Protein AF-A0A8H4A3W4-F1 (afdb_monomer)

Organism: Gigaspora margarita (NCBI:txid4874)

Structure (mmCIF, N/CA/C/O backbone):
data_AF-A0A8H4A3W4-F1
#
_entry.id   AF-A0A8H4A3W4-F1
#
loop_
_atom_site.group_PDB
_atom_site.id
_atom_site.type_symbol
_atom_site.label_atom_id
_atom_site.label_alt_id
_atom_si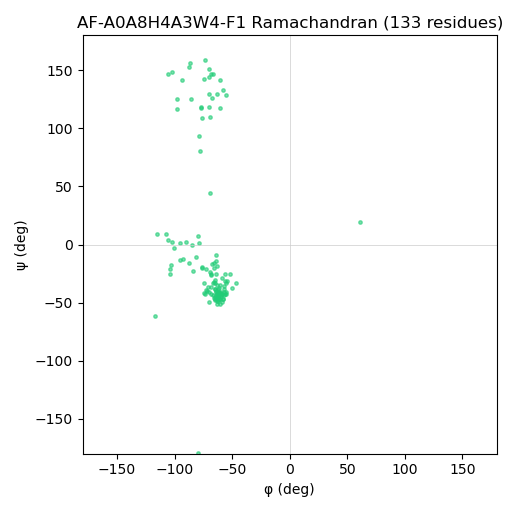te.label_comp_id
_atom_site.label_asym_id
_atom_site.label_entity_id
_atom_site.label_seq_id
_atom_site.pdbx_PDB_ins_code
_atom_site.Cartn_x
_atom_site.Cartn_y
_atom_site.Cartn_z
_atom_site.occupancy
_atom_site.B_iso_or_equiv
_atom_site.auth_seq_id
_atom_site.auth_comp_id
_atom_site.auth_asym_id
_atom_site.auth_atom_id
_atom_site.pdbx_PDB_model_num
ATOM 1 N N . MET A 1 1 ? -12.225 20.638 -3.485 1.00 34.47 1 MET A N 1
ATOM 2 C CA . MET A 1 1 ? -11.180 20.653 -4.529 1.00 34.47 1 MET A CA 1
A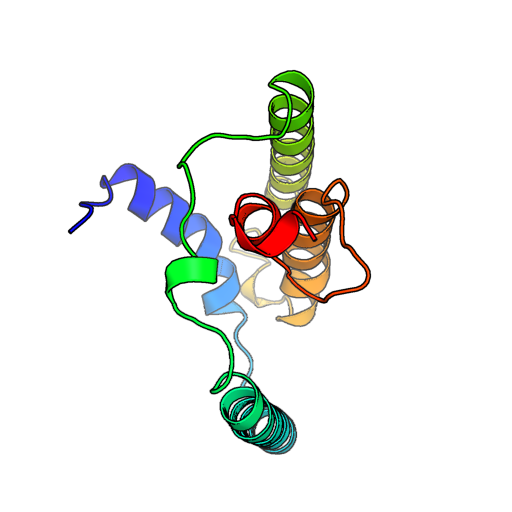TOM 3 C C . MET A 1 1 ? -9.850 20.853 -3.816 1.00 34.47 1 MET A C 1
ATOM 5 O O . MET A 1 1 ? -9.565 21.966 -3.393 1.00 34.47 1 MET A O 1
ATOM 9 N N . VAL A 1 2 ? -9.128 19.768 -3.525 1.00 41.31 2 VAL A N 1
ATOM 10 C CA . VAL A 1 2 ? -7.831 19.833 -2.828 1.00 41.31 2 VAL A CA 1
ATOM 11 C C . VAL A 1 2 ? -6.795 20.284 -3.856 1.00 41.31 2 VAL A C 1
ATOM 13 O O . VAL A 1 2 ? -6.621 19.619 -4.873 1.00 41.31 2 VAL A O 1
ATOM 16 N N . LYS A 1 3 ? -6.176 21.448 -3.641 1.00 47.78 3 LYS A N 1
ATOM 17 C CA . LYS A 1 3 ? -5.006 21.873 -4.415 1.00 47.78 3 LYS A CA 1
ATOM 18 C C . LYS A 1 3 ? -3.816 21.081 -3.879 1.00 47.78 3 LYS A C 1
ATOM 20 O O . LYS A 1 3 ? -3.417 21.320 -2.746 1.00 47.78 3 LYS A O 1
ATOM 25 N N . LEU A 1 4 ? -3.312 20.132 -4.663 1.00 50.34 4 LEU A N 1
ATOM 26 C CA . LEU A 1 4 ? -1.999 19.536 -4.415 1.00 50.34 4 LEU A CA 1
ATOM 27 C C . LEU A 1 4 ? -0.958 20.651 -4.553 1.00 50.34 4 LEU A C 1
ATOM 29 O O . LEU A 1 4 ? -1.014 21.419 -5.519 1.00 50.34 4 LEU A O 1
ATOM 33 N N . LEU A 1 5 ? -0.083 20.792 -3.559 1.00 58.03 5 LEU A N 1
ATOM 34 C CA . LEU A 1 5 ? 1.016 21.754 -3.610 1.00 58.03 5 LEU A CA 1
ATOM 35 C C . LEU A 1 5 ? 2.037 21.263 -4.650 1.00 58.03 5 LEU A C 1
ATOM 37 O O . LEU A 1 5 ? 2.135 20.065 -4.901 1.00 58.03 5 LEU A O 1
ATOM 41 N N . GLU A 1 6 ? 2.777 22.167 -5.296 1.00 62.53 6 GLU A N 1
ATOM 42 C CA . GLU A 1 6 ? 3.731 21.805 -6.366 1.00 62.53 6 GLU A CA 1
ATOM 43 C C . GLU A 1 6 ? 4.758 20.741 -5.922 1.00 62.53 6 GLU A C 1
ATOM 45 O O . GLU A 1 6 ? 5.114 19.872 -6.717 1.00 62.53 6 GLU A O 1
ATOM 50 N N . GLU A 1 7 ? 5.142 20.724 -4.640 1.00 55.38 7 GLU A N 1
ATOM 51 C CA . GLU A 1 7 ? 5.999 19.686 -4.041 1.00 55.38 7 GLU A CA 1
ATOM 52 C C . GLU A 1 7 ? 5.342 18.291 -4.029 1.00 55.38 7 GLU A C 1
ATOM 54 O O . GLU A 1 7 ? 6.004 17.293 -4.317 1.00 55.38 7 GLU A O 1
ATOM 59 N N . ASP A 1 8 ? 4.031 18.202 -3.780 1.00 61.75 8 ASP A N 1
ATOM 60 C CA . ASP A 1 8 ? 3.296 16.927 -3.797 1.00 61.75 8 ASP A CA 1
ATOM 61 C C . ASP A 1 8 ? 3.240 16.340 -5.215 1.00 61.75 8 ASP A C 1
ATOM 63 O O . ASP A 1 8 ? 3.263 15.121 -5.406 1.00 61.75 8 ASP A O 1
ATOM 67 N N . VAL A 1 9 ? 3.192 17.214 -6.227 1.00 67.31 9 VAL A N 1
ATOM 68 C CA . VAL A 1 9 ? 3.181 16.827 -7.642 1.00 67.31 9 VAL A CA 1
ATOM 69 C C . VAL A 1 9 ? 4.549 16.295 -8.073 1.00 67.31 9 VAL A C 1
ATOM 71 O O . VAL A 1 9 ? 4.612 15.297 -8.794 1.00 67.31 9 VAL A O 1
ATOM 74 N N . GLU A 1 10 ? 5.649 16.904 -7.624 1.00 70.56 10 GLU A N 1
ATOM 75 C CA . GLU A 1 10 ? 6.999 16.404 -7.913 1.00 70.56 10 GLU A CA 1
ATOM 76 C C . GLU A 1 10 ? 7.259 15.034 -7.281 1.00 70.56 10 GLU A C 1
ATOM 78 O O . GLU A 1 10 ? 7.748 14.127 -7.960 1.00 70.56 10 GLU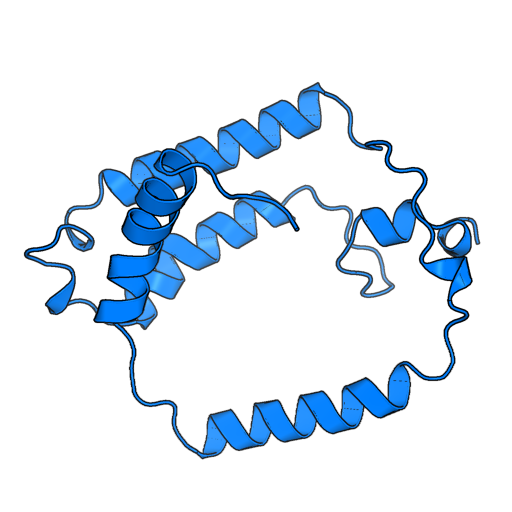 A O 1
ATOM 83 N N . VAL A 1 11 ? 6.878 14.852 -6.013 1.00 68.19 11 VAL A N 1
ATOM 84 C CA . VAL A 1 11 ? 7.032 13.569 -5.309 1.00 68.19 11 VAL A CA 1
ATOM 85 C C . VAL A 1 11 ? 6.184 12.481 -5.968 1.00 68.19 11 VAL A C 1
ATOM 87 O O . VAL A 1 11 ? 6.676 11.375 -6.212 1.00 68.19 11 VAL A O 1
ATOM 90 N N . TYR A 1 12 ? 4.936 12.799 -6.324 1.00 72.19 12 TYR A N 1
ATOM 91 C CA . TYR A 1 12 ? 4.055 11.887 -7.051 1.00 72.19 12 TYR A CA 1
ATOM 92 C C . TYR A 1 12 ? 4.653 11.472 -8.400 1.00 72.19 12 TYR A C 1
ATOM 94 O O . TYR A 1 12 ? 4.740 10.281 -8.704 1.00 72.19 12 TYR A O 1
ATOM 102 N N . ASN A 1 13 ? 5.119 12.437 -9.194 1.00 72.75 13 ASN A N 1
ATOM 103 C CA . ASN A 1 13 ? 5.696 12.160 -10.506 1.00 72.75 13 ASN A CA 1
ATOM 104 C C . ASN A 1 13 ? 6.983 11.338 -10.401 1.00 72.75 13 ASN A C 1
ATOM 106 O O . ASN A 1 13 ? 7.185 10.428 -11.198 1.00 72.75 13 ASN A O 1
ATOM 110 N N . PHE A 1 14 ? 7.832 11.598 -9.405 1.00 75.19 14 PHE A N 1
ATOM 111 C CA . PHE A 1 14 ? 9.032 10.797 -9.169 1.00 75.19 14 PHE A CA 1
ATOM 112 C C . PHE A 1 14 ? 8.704 9.334 -8.842 1.00 75.19 14 PHE A C 1
ATOM 114 O O . PHE A 1 14 ? 9.399 8.428 -9.303 1.00 75.19 14 PHE A O 1
ATOM 121 N N . PHE A 1 15 ? 7.630 9.094 -8.084 1.00 69.94 15 PHE A N 1
ATOM 122 C CA . PHE A 1 15 ? 7.175 7.745 -7.752 1.00 69.94 15 PHE A CA 1
ATOM 123 C C . PHE A 1 15 ? 6.524 7.023 -8.942 1.00 69.94 15 PHE A C 1
ATOM 125 O O . PHE A 1 15 ? 6.755 5.827 -9.135 1.00 69.94 15 PHE A O 1
ATOM 132 N N . MET A 1 16 ? 5.734 7.743 -9.746 1.00 78.19 16 MET A N 1
ATOM 133 C CA . MET A 1 16 ? 4.981 7.173 -10.869 1.00 78.19 16 MET A CA 1
ATOM 134 C C . MET A 1 16 ? 5.795 7.046 -12.162 1.00 78.19 16 MET A C 1
ATOM 136 O O . MET A 1 16 ? 5.474 6.201 -12.994 1.00 78.19 16 MET A O 1
ATOM 140 N N . ASP A 1 17 ? 6.866 7.823 -12.341 1.00 79.06 17 ASP A N 1
ATOM 141 C CA . ASP A 1 17 ? 7.707 7.798 -13.548 1.00 79.06 17 ASP A CA 1
ATOM 142 C C . ASP A 1 17 ? 8.264 6.393 -13.879 1.00 79.06 17 ASP A C 1
ATOM 144 O O . ASP A 1 17 ? 8.181 5.981 -15.040 1.00 79.06 17 ASP A O 1
ATOM 148 N N . PRO A 1 18 ? 8.750 5.589 -12.911 1.00 71.94 18 PRO A N 1
ATOM 149 C CA . PRO A 1 18 ? 9.109 4.196 -13.165 1.00 71.94 18 PRO A CA 1
ATOM 150 C C . PRO A 1 18 ? 7.925 3.328 -13.610 1.00 71.94 18 PRO A C 1
ATOM 152 O O . PRO A 1 18 ? 8.069 2.571 -14.567 1.00 71.94 18 PRO A O 1
ATOM 155 N N . ALA A 1 19 ? 6.761 3.453 -12.962 1.00 72.81 19 ALA A N 1
ATOM 156 C CA . ALA A 1 19 ? 5.568 2.676 -13.300 1.00 72.81 19 ALA A CA 1
ATOM 157 C C . ALA A 1 19 ? 5.097 2.973 -14.731 1.00 72.81 19 ALA A C 1
ATOM 159 O O . ALA A 1 19 ? 4.851 2.055 -15.508 1.00 72.81 19 ALA A O 1
ATOM 160 N N . GLU A 1 20 ? 5.052 4.252 -15.112 1.00 79.69 20 GLU A N 1
ATOM 161 C CA . GLU A 1 20 ? 4.686 4.686 -16.463 1.00 79.69 20 GLU A CA 1
ATOM 162 C C . GLU A 1 20 ? 5.664 4.170 -17.525 1.00 79.69 20 GLU A C 1
ATOM 164 O O . GLU A 1 20 ? 5.249 3.716 -18.591 1.00 79.69 20 GLU A O 1
ATOM 169 N N . ARG A 1 21 ? 6.971 4.184 -17.232 1.00 77.50 21 ARG A N 1
ATOM 170 C CA . ARG A 1 21 ? 8.006 3.709 -18.166 1.00 77.50 21 ARG A CA 1
ATOM 171 C C . ARG A 1 21 ? 8.049 2.192 -18.326 1.00 77.50 21 ARG A C 1
ATOM 173 O O . ARG A 1 21 ? 8.615 1.730 -19.313 1.00 77.50 21 ARG A O 1
ATOM 180 N N . MET A 1 22 ? 7.509 1.438 -17.370 1.00 78.12 22 MET A N 1
ATOM 181 C CA . MET A 1 22 ? 7.544 -0.028 -17.366 1.00 78.12 22 MET A CA 1
ATOM 182 C C . MET A 1 22 ? 6.226 -0.678 -17.803 1.00 78.12 22 MET A C 1
ATOM 184 O O . MET A 1 22 ? 6.161 -1.903 -17.818 1.00 78.12 22 MET A O 1
ATOM 188 N N . LYS A 1 23 ? 5.203 0.100 -18.188 1.00 78.06 23 LYS A N 1
ATOM 189 C CA . LYS A 1 23 ? 3.899 -0.429 -18.624 1.00 78.06 23 LYS A CA 1
ATOM 190 C C . LYS A 1 23 ? 4.024 -1.434 -19.768 1.00 78.06 23 LYS A C 1
ATOM 192 O O . LYS A 1 23 ? 4.585 -1.130 -20.823 1.00 78.06 23 LYS A O 1
ATOM 197 N N . VAL A 1 24 ? 3.401 -2.596 -19.597 1.00 74.12 24 VAL A N 1
ATOM 198 C CA . VAL A 1 24 ? 3.227 -3.606 -20.643 1.00 74.12 24 VAL A CA 1
ATOM 199 C C . VAL A 1 24 ? 1.779 -3.608 -21.132 1.00 74.12 24 VAL A C 1
ATOM 201 O O . VAL A 1 24 ? 0.834 -3.353 -20.386 1.00 74.12 24 VAL A O 1
ATOM 204 N N . ALA A 1 25 ? 1.581 -3.903 -22.419 1.00 81.56 25 ALA A N 1
ATOM 205 C CA . ALA A 1 25 ? 0.243 -4.088 -22.967 1.00 81.56 25 ALA A CA 1
ATOM 206 C C . ALA A 1 25 ? -0.463 -5.260 -22.263 1.00 81.56 25 ALA A C 1
ATOM 208 O O . ALA A 1 25 ? -0.019 -6.407 -22.346 1.00 81.56 25 ALA A O 1
ATOM 209 N N . THR A 1 26 ? -1.573 -4.976 -21.580 1.00 80.00 26 THR A N 1
ATOM 210 C CA . THR A 1 26 ? -2.337 -5.995 -20.856 1.00 80.00 26 THR A CA 1
ATOM 211 C C . THR A 1 26 ? -2.992 -6.975 -21.836 1.00 80.00 26 THR A C 1
ATOM 213 O O . THR A 1 26 ? -3.731 -6.543 -22.727 1.00 80.00 26 THR A O 1
ATOM 216 N N . PRO A 1 27 ? -2.783 -8.296 -21.685 1.00 89.00 27 PRO A N 1
ATOM 217 C CA . PRO A 1 27 ? -3.429 -9.281 -22.542 1.00 89.00 27 PRO A CA 1
ATOM 218 C C . PRO A 1 27 ? -4.966 -9.226 -22.434 1.00 89.00 27 PRO A C 1
ATOM 220 O O . PRO A 1 27 ? -5.491 -9.118 -21.321 1.00 89.00 27 PRO A O 1
ATOM 223 N N . PRO A 1 28 ? -5.713 -9.398 -23.543 1.00 89.44 28 PRO A N 1
ATOM 224 C CA . PRO A 1 28 ? -7.179 -9.334 -23.535 1.00 89.44 28 PRO A CA 1
ATOM 225 C C . PRO A 1 28 ? -7.846 -10.301 -22.547 1.00 89.44 28 PRO A C 1
ATOM 227 O O . PRO A 1 28 ? -8.861 -9.970 -21.944 1.00 89.44 28 PRO A O 1
ATOM 230 N N . VAL A 1 29 ? -7.248 -11.479 -22.326 1.00 90.75 29 VAL A N 1
ATOM 231 C CA . VAL A 1 29 ? -7.779 -12.489 -21.395 1.00 90.75 29 VAL A CA 1
ATOM 232 C C . VAL A 1 29 ? -7.811 -11.996 -19.945 1.00 90.75 29 VAL A C 1
ATOM 234 O O . VAL A 1 29 ? -8.732 -12.323 -19.202 1.00 90.75 29 VAL A O 1
ATOM 237 N N . ILE A 1 30 ? -6.829 -11.179 -19.556 1.00 83.75 30 ILE A N 1
ATOM 238 C CA . ILE A 1 30 ? -6.736 -10.597 -18.217 1.00 83.75 30 ILE A CA 1
ATOM 239 C C . ILE A 1 30 ? -7.774 -9.483 -18.072 1.00 83.75 30 ILE A C 1
ATOM 241 O O . ILE A 1 30 ? -8.477 -9.428 -17.068 1.00 83.75 30 ILE A O 1
ATOM 245 N N . LYS A 1 31 ? -7.939 -8.653 -19.110 1.00 84.94 31 LYS A N 1
ATOM 246 C CA . LYS A 1 31 ? -8.964 -7.603 -19.137 1.00 84.94 31 LYS A CA 1
ATOM 247 C C . LYS A 1 31 ? -10.375 -8.174 -18.951 1.00 84.94 31 LYS A C 1
ATOM 249 O O . LYS A 1 31 ? -11.1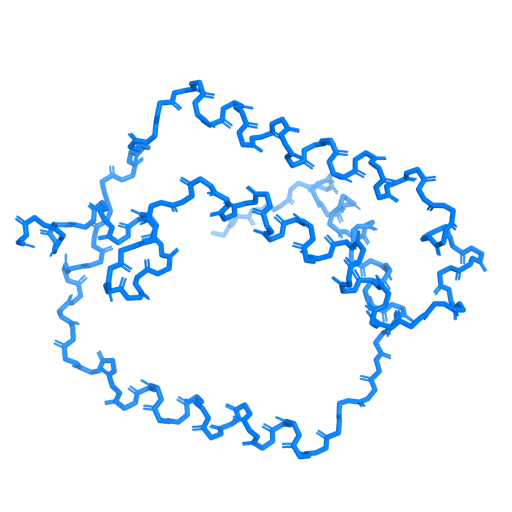00 -7.717 -18.078 1.00 84.94 31 LYS A O 1
ATOM 254 N N . ASN A 1 32 ? -10.707 -9.244 -19.674 1.00 89.88 32 ASN A N 1
ATOM 255 C CA . ASN A 1 32 ? -12.013 -9.898 -19.555 1.00 89.88 32 ASN A CA 1
ATOM 256 C C . ASN A 1 32 ? -12.283 -10.431 -18.137 1.00 89.88 32 ASN A C 1
ATOM 258 O O . ASN A 1 32 ? -13.419 -10.395 -17.676 1.00 89.88 32 ASN A O 1
ATOM 262 N N . LYS A 1 33 ? -11.248 -10.913 -17.434 1.00 89.62 33 LYS A N 1
ATOM 263 C CA . LYS A 1 33 ? -11.375 -11.375 -16.043 1.00 89.62 33 LYS A CA 1
ATOM 264 C C . LYS A 1 33 ? -11.655 -10.231 -15.069 1.00 89.62 33 LYS A C 1
ATOM 266 O O . LYS A 1 33 ? -12.427 -10.426 -14.134 1.00 89.62 33 LYS A O 1
ATOM 271 N N . TYR A 1 34 ? -11.068 -9.054 -15.294 1.00 80.31 34 TYR A N 1
ATOM 272 C CA . TYR A 1 34 ? -11.405 -7.856 -14.522 1.00 80.31 34 TYR A CA 1
ATOM 273 C C . TYR A 1 34 ? -12.853 -7.429 -14.757 1.00 80.31 34 TYR A C 1
ATOM 275 O O . TYR A 1 34 ? -13.577 -7.201 -13.791 1.00 80.31 34 TYR A O 1
ATOM 283 N N . ASP A 1 35 ? -13.281 -7.376 -16.018 1.00 85.25 35 ASP A N 1
ATOM 284 C CA . ASP A 1 35 ? -14.639 -6.957 -16.372 1.00 85.25 35 ASP A CA 1
ATOM 285 C C . ASP A 1 35 ? -15.693 -7.903 -15.756 1.00 85.25 35 ASP A C 1
ATOM 287 O O . ASP A 1 35 ? -16.668 -7.446 -15.160 1.00 85.25 35 ASP A O 1
ATOM 291 N N . GLU A 1 36 ? -15.456 -9.220 -15.807 1.00 89.75 36 GLU A N 1
ATOM 292 C CA . GLU A 1 36 ? -16.303 -10.244 -15.172 1.00 89.75 36 GLU A CA 1
ATOM 293 C C . GLU A 1 36 ? -16.403 -10.053 -13.649 1.00 89.75 36 GLU A C 1
ATOM 295 O O . GLU A 1 36 ? -17.492 -10.124 -13.078 1.00 89.75 36 GLU A O 1
ATOM 300 N N . PHE A 1 37 ? -15.278 -9.783 -12.980 1.00 83.81 37 PHE A N 1
ATOM 301 C CA . PHE A 1 37 ? -15.259 -9.531 -11.540 1.00 83.81 37 PHE A CA 1
ATOM 302 C C . PHE A 1 37 ? -16.064 -8.281 -11.166 1.00 83.81 37 PHE A C 1
ATOM 304 O O . PHE A 1 37 ? -16.863 -8.333 -10.235 1.00 83.81 37 PHE A O 1
ATOM 311 N N . VAL A 1 38 ? -15.880 -7.172 -11.893 1.00 75.81 38 VAL A N 1
ATOM 312 C CA . VAL A 1 38 ? -16.554 -5.896 -11.598 1.00 75.81 38 VAL A CA 1
ATOM 313 C C . VAL A 1 38 ? -18.071 -6.029 -11.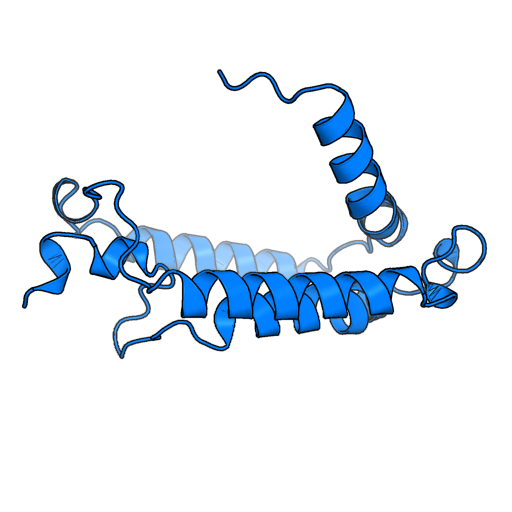718 1.00 75.81 38 VAL A C 1
ATOM 315 O O . VAL A 1 38 ? -18.781 -5.559 -10.832 1.00 75.81 38 VAL A O 1
ATOM 318 N N . ILE A 1 39 ? -18.564 -6.693 -12.768 1.00 77.69 39 ILE A N 1
ATOM 319 C CA . ILE A 1 39 ? -20.004 -6.911 -12.975 1.00 77.69 39 ILE A CA 1
ATOM 320 C C . ILE A 1 39 ? -20.595 -7.715 -11.811 1.00 77.69 39 ILE A C 1
ATOM 322 O O . ILE A 1 39 ? -21.541 -7.266 -11.171 1.00 77.69 39 ILE A O 1
ATOM 326 N N . ASN A 1 40 ? -19.983 -8.855 -11.478 1.00 76.94 40 ASN A N 1
ATOM 327 C CA . ASN A 1 40 ? -20.469 -9.722 -10.402 1.00 76.94 40 ASN A CA 1
ATOM 328 C C . ASN A 1 40 ? -20.386 -9.060 -9.017 1.00 76.94 40 ASN A C 1
ATOM 330 O O . ASN A 1 40 ? -21.205 -9.334 -8.143 1.00 76.94 40 ASN A O 1
ATOM 334 N N . PHE A 1 41 ? -19.383 -8.207 -8.793 1.00 68.62 41 PHE A N 1
ATOM 335 C CA . PHE A 1 41 ? -19.208 -7.505 -7.527 1.00 68.62 41 PHE A CA 1
ATOM 336 C C . PHE A 1 41 ? -20.242 -6.386 -7.347 1.00 68.62 41 PHE A C 1
ATOM 338 O O . PHE A 1 41 ? -20.818 -6.268 -6.269 1.00 68.62 41 PHE A O 1
ATOM 345 N N . MET A 1 42 ? -20.525 -5.595 -8.387 1.00 64.12 42 MET A N 1
ATOM 346 C CA . MET A 1 42 ? -21.494 -4.490 -8.308 1.00 64.12 42 MET A CA 1
ATOM 347 C C . MET A 1 42 ? -22.912 -4.966 -7.973 1.00 64.12 42 MET A C 1
ATOM 349 O O . MET A 1 42 ? -23.581 -4.332 -7.157 1.00 64.12 42 MET A O 1
ATOM 353 N N . ASP A 1 43 ? -23.326 -6.118 -8.504 1.00 60.91 43 ASP A N 1
ATOM 354 C CA . ASP A 1 43 ? -24.620 -6.740 -8.191 1.00 60.91 43 ASP A CA 1
ATOM 355 C C . ASP A 1 43 ? -24.751 -7.141 -6.706 1.00 60.91 43 ASP A C 1
ATOM 357 O O . ASP A 1 43 ? -25.858 -7.317 -6.207 1.00 60.91 43 ASP A O 1
ATOM 361 N N . SER A 1 44 ? -23.637 -7.257 -5.973 1.00 60.50 44 SER A N 1
ATOM 362 C CA . SER A 1 44 ? -23.625 -7.643 -4.554 1.00 60.50 44 SER A CA 1
ATOM 363 C C . SER A 1 44 ? -23.659 -6.468 -3.562 1.00 60.50 44 SER A C 1
ATOM 365 O O . SER A 1 44 ? -23.884 -6.685 -2.372 1.00 60.50 44 SER A O 1
ATOM 367 N N . ILE A 1 45 ? -23.443 -5.225 -4.017 1.00 60.41 45 ILE A N 1
ATOM 368 C CA . ILE A 1 45 ? -23.326 -4.035 -3.143 1.00 60.41 45 ILE A CA 1
ATOM 369 C C . ILE A 1 45 ? -24.690 -3.390 -2.837 1.00 60.41 45 ILE A C 1
ATOM 371 O O . ILE A 1 45 ? -24.811 -2.617 -1.886 1.00 60.41 45 ILE A O 1
ATOM 375 N N . THR A 1 46 ? -25.738 -3.714 -3.600 1.00 57.09 46 THR A N 1
ATOM 376 C CA . THR A 1 46 ? -27.030 -3.002 -3.581 1.00 57.09 46 THR A CA 1
ATOM 377 C C . THR A 1 46 ? -27.809 -3.078 -2.260 1.00 57.09 46 THR A C 1
ATOM 379 O O . THR A 1 46 ? -28.769 -2.329 -2.096 1.00 57.09 46 THR A O 1
ATOM 382 N N . ASP A 1 47 ? -27.386 -3.912 -1.306 1.00 59.97 47 ASP A N 1
ATOM 383 C CA . ASP A 1 47 ? -28.111 -4.178 -0.054 1.00 59.97 47 ASP A CA 1
ATOM 384 C C . ASP A 1 47 ? -27.508 -3.516 1.203 1.00 59.97 47 ASP A C 1
ATOM 386 O O . ASP A 1 47 ? -28.009 -3.739 2.309 1.00 59.97 47 ASP A O 1
ATOM 390 N N . ILE A 1 48 ? -26.449 -2.698 1.090 1.00 60.59 48 ILE A N 1
ATOM 391 C CA . ILE A 1 48 ? -25.815 -2.068 2.265 1.00 60.59 48 ILE A CA 1
ATOM 392 C C . ILE A 1 48 ? -26.316 -0.621 2.456 1.00 60.59 48 ILE A C 1
ATOM 394 O O . ILE A 1 48 ? -26.040 0.237 1.619 1.00 60.59 48 ILE A O 1
ATOM 398 N N . PRO A 1 49 ? -27.005 -0.301 3.571 1.00 61.53 49 PRO A N 1
ATOM 399 C CA . PRO A 1 49 ? -27.458 1.058 3.870 1.00 61.53 49 PRO A CA 1
ATOM 400 C C . PRO A 1 49 ? -26.314 2.087 3.928 1.00 61.53 49 PRO A C 1
ATOM 402 O O . PRO A 1 49 ? -25.329 1.878 4.629 1.00 61.53 49 PRO A O 1
ATOM 405 N N . GLU A 1 50 ? -26.471 3.246 3.281 1.00 59.69 50 GLU A N 1
ATOM 406 C CA . GLU A 1 50 ? -25.437 4.302 3.203 1.00 59.69 50 GLU A CA 1
ATOM 407 C C . GLU A 1 50 ? -24.944 4.803 4.576 1.00 59.69 50 GLU A C 1
ATOM 409 O O . GLU A 1 50 ? -23.776 5.152 4.758 1.00 59.69 50 GLU A O 1
ATOM 414 N N . ASN A 1 51 ? -25.819 4.800 5.587 1.00 58.28 51 ASN A N 1
ATOM 415 C CA . ASN A 1 51 ? -25.481 5.216 6.950 1.00 58.28 51 ASN A CA 1
ATOM 416 C C . ASN A 1 51 ? -24.489 4.266 7.650 1.00 58.28 51 ASN A C 1
ATOM 418 O O . ASN A 1 51 ? -23.854 4.663 8.629 1.00 58.28 51 ASN A O 1
ATOM 422 N N . LYS A 1 52 ? -24.319 3.043 7.131 1.00 56.75 52 LYS A N 1
ATOM 423 C CA . LYS A 1 52 ? -23.307 2.068 7.551 1.00 56.75 52 LYS A CA 1
ATOM 424 C C . LYS A 1 52 ? -21.919 2.353 6.966 1.00 56.75 52 LYS A C 1
ATOM 426 O O . LYS A 1 52 ? -21.011 1.565 7.204 1.00 56.75 52 LYS A O 1
ATOM 431 N N . PHE A 1 53 ? -21.708 3.478 6.288 1.00 57.25 53 PHE A N 1
ATOM 432 C CA . PHE A 1 53 ? -20.380 3.932 5.852 1.00 57.25 53 PHE A CA 1
ATOM 433 C C . PHE A 1 53 ? -19.940 5.249 6.516 1.00 57.25 53 PHE A C 1
ATOM 435 O O . PHE A 1 53 ? -18.938 5.845 6.129 1.00 57.25 53 PHE A O 1
ATOM 442 N N . LEU A 1 54 ? -20.678 5.741 7.518 1.00 60.88 54 LEU A N 1
ATOM 443 C CA . LEU A 1 54 ? -20.342 6.998 8.188 1.00 60.88 54 LEU A CA 1
ATOM 444 C C . LEU A 1 54 ? -19.174 6.810 9.166 1.00 60.88 54 LEU A C 1
ATOM 446 O O . LEU A 1 54 ? -19.286 6.080 10.150 1.00 60.88 54 LEU A O 1
ATOM 450 N N . HIS A 1 55 ? -18.073 7.517 8.903 1.00 62.50 55 HIS A N 1
ATOM 451 C CA . HIS A 1 55 ? -16.886 7.558 9.759 1.00 62.50 55 HIS A CA 1
ATOM 452 C C . HIS A 1 55 ? -16.936 8.737 10.737 1.00 62.50 55 HIS A C 1
ATOM 454 O O . HIS A 1 55 ? -17.309 9.853 10.368 1.00 62.50 55 HIS A O 1
ATOM 460 N N . ASP A 1 56 ? -16.465 8.515 11.965 1.00 72.25 56 ASP A N 1
ATOM 461 C CA . ASP A 1 56 ? -16.311 9.563 12.987 1.00 72.25 56 ASP A CA 1
ATOM 462 C C . ASP A 1 56 ? -15.051 10.431 12.797 1.00 72.25 56 ASP A C 1
ATOM 464 O O . ASP A 1 56 ? -14.813 11.362 13.566 1.00 72.25 56 ASP A O 1
ATOM 468 N N . LYS A 1 57 ? -14.276 10.147 11.739 1.00 72.56 57 LYS A N 1
ATOM 469 C CA . LYS A 1 57 ? -13.035 10.836 11.349 1.00 72.56 57 LYS A CA 1
ATOM 470 C C . LYS A 1 57 ? -11.923 10.763 12.407 1.00 72.56 57 LYS A C 1
ATOM 472 O O . LYS A 1 57 ? -10.999 11.571 12.358 1.00 72.56 57 LYS A O 1
ATOM 477 N N . SER A 1 58 ? -11.997 9.817 13.343 1.00 73.38 58 SER A N 1
ATOM 478 C CA . SER A 1 58 ? -10.952 9.568 14.342 1.00 73.38 58 SER A CA 1
ATOM 479 C C . SER A 1 58 ? -10.111 8.345 13.978 1.00 73.38 58 SER A C 1
ATOM 481 O O . SER A 1 58 ? -10.619 7.390 13.395 1.00 73.38 58 SER A O 1
ATOM 483 N N . TRP A 1 59 ? -8.830 8.349 14.349 1.00 73.12 59 TRP A N 1
ATOM 484 C CA . TRP A 1 59 ? -7.994 7.145 14.313 1.00 73.12 59 TRP A CA 1
ATOM 485 C C . TRP A 1 59 ? -8.375 6.212 15.466 1.00 73.12 59 TRP A C 1
ATOM 487 O O . TRP A 1 59 ? -8.721 6.676 16.555 1.00 73.12 59 TRP A O 1
ATOM 497 N N . LYS A 1 60 ? -8.354 4.896 15.228 1.00 72.62 60 LYS A N 1
ATOM 498 C CA . LYS A 1 60 ? -8.613 3.891 16.281 1.00 72.62 60 LYS A CA 1
ATOM 499 C C . LYS A 1 60 ? -7.332 3.220 16.752 1.00 72.62 60 LYS A C 1
ATOM 501 O O . LYS A 1 60 ? -7.273 2.720 17.871 1.00 72.62 60 LYS A O 1
ATOM 506 N N . GLU A 1 61 ? -6.334 3.198 15.888 1.00 76.62 61 GLU A N 1
ATOM 507 C CA . GLU A 1 61 ? -4.972 2.792 16.163 1.00 76.62 61 GLU A CA 1
ATOM 508 C C . GLU A 1 61 ? -4.310 3.789 17.122 1.00 76.62 61 GLU A C 1
ATOM 510 O O . GLU A 1 61 ? -4.604 4.984 17.086 1.00 76.62 61 GLU A O 1
ATOM 515 N N . SER A 1 62 ? -3.420 3.299 17.988 1.00 83.88 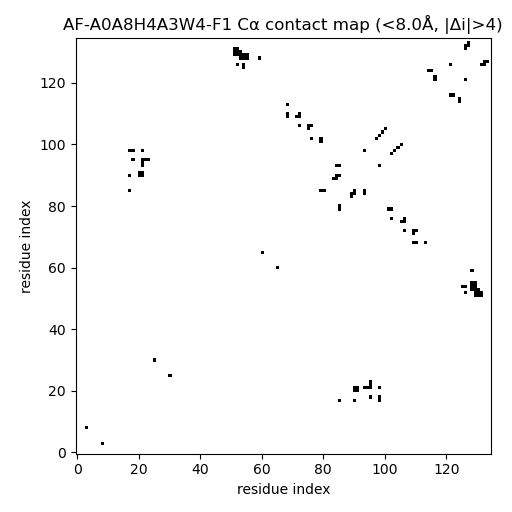62 SER A N 1
ATOM 516 C CA . SER A 1 62 ? -2.633 4.178 18.853 1.00 83.88 62 SER A CA 1
ATOM 517 C C . SER A 1 62 ? -1.551 4.909 18.057 1.00 83.88 62 SER A C 1
ATOM 519 O O . SER A 1 62 ? -1.118 4.437 16.999 1.00 83.88 62 SER A O 1
ATOM 521 N N . ASP A 1 63 ? -1.068 6.027 18.595 1.00 86.31 63 ASP A N 1
ATOM 522 C CA . ASP A 1 63 ? 0.014 6.803 17.985 1.00 86.31 63 ASP A CA 1
ATOM 523 C C . ASP A 1 63 ? 1.275 5.951 17.774 1.00 86.31 63 ASP A C 1
ATOM 525 O O . ASP A 1 63 ? 1.941 6.072 16.746 1.00 86.31 63 ASP A O 1
ATOM 529 N N . GLU A 1 64 ? 1.580 5.025 18.690 1.00 89.69 64 GLU A N 1
ATOM 530 C CA . GLU A 1 64 ? 2.712 4.103 18.554 1.00 89.69 64 GLU A CA 1
ATOM 531 C C . GLU A 1 64 ? 2.547 3.162 17.356 1.00 89.69 64 GLU A C 1
ATOM 533 O O . GLU A 1 64 ? 3.506 2.930 16.618 1.00 89.69 64 GLU A O 1
ATOM 538 N N . ASN A 1 65 ? 1.335 2.643 17.130 1.00 83.31 65 ASN A N 1
ATOM 539 C CA . ASN A 1 65 ? 1.051 1.782 15.983 1.00 83.31 65 ASN A CA 1
ATOM 540 C C . ASN A 1 65 ? 1.156 2.566 14.671 1.00 83.31 65 ASN A C 1
ATOM 542 O O . ASN A 1 65 ? 1.776 2.089 13.719 1.00 83.31 65 ASN A O 1
ATOM 546 N N . LEU A 1 66 ? 0.610 3.784 14.629 1.00 85.00 66 LEU A N 1
ATOM 547 C CA . LEU A 1 66 ? 0.703 4.662 13.460 1.00 85.00 66 LEU A CA 1
ATOM 548 C C . LEU A 1 66 ? 2.163 5.029 13.148 1.00 85.00 66 LEU A C 1
ATOM 550 O O . LEU A 1 66 ? 2.593 4.949 11.993 1.00 85.00 66 LEU A O 1
ATOM 554 N N . ALA A 1 67 ? 2.955 5.366 14.169 1.00 89.12 67 ALA A N 1
ATOM 555 C CA . ALA A 1 67 ? 4.377 5.670 14.029 1.00 89.12 67 ALA A CA 1
ATOM 556 C C . ALA A 1 67 ? 5.184 4.455 13.547 1.00 89.12 67 ALA A C 1
ATOM 558 O O . ALA A 1 67 ? 6.058 4.592 12.685 1.00 89.12 67 ALA A O 1
ATOM 559 N N . LYS A 1 68 ? 4.868 3.257 14.053 1.00 88.06 68 LYS A N 1
ATOM 560 C CA . LYS A 1 68 ? 5.505 2.010 13.621 1.00 88.06 68 LYS A CA 1
ATOM 561 C C . LYS A 1 68 ? 5.218 1.717 12.147 1.00 88.06 68 LYS A C 1
ATOM 563 O O . LYS A 1 68 ? 6.161 1.518 11.390 1.00 88.06 68 LYS A O 1
ATOM 568 N N . VAL A 1 69 ? 3.951 1.743 11.725 1.00 85.75 69 VAL A N 1
ATOM 569 C CA . VAL A 1 69 ? 3.571 1.507 10.317 1.00 85.75 69 VAL A CA 1
ATOM 570 C C . VAL A 1 69 ? 4.237 2.534 9.398 1.00 85.75 69 VAL A C 1
ATOM 572 O O . VAL A 1 69 ? 4.790 2.176 8.360 1.00 85.75 69 VAL A O 1
ATOM 575 N N . THR A 1 70 ? 4.261 3.804 9.809 1.00 87.75 70 THR A N 1
ATOM 576 C CA . THR A 1 70 ? 4.950 4.871 9.068 1.00 87.75 70 THR A CA 1
ATOM 577 C C . THR A 1 70 ? 6.445 4.580 8.916 1.00 87.75 70 THR A C 1
ATOM 579 O O . THR A 1 70 ? 6.997 4.731 7.827 1.00 87.75 70 THR A O 1
ATOM 582 N N . THR A 1 71 ? 7.101 4.123 9.984 1.00 91.94 71 THR A N 1
ATOM 583 C CA . THR A 1 71 ? 8.522 3.746 9.956 1.00 91.94 71 THR A CA 1
ATOM 584 C C . THR A 1 71 ? 8.768 2.581 8.998 1.00 91.94 71 THR A C 1
ATOM 586 O O . THR A 1 71 ? 9.626 2.701 8.124 1.00 91.94 71 THR A O 1
ATOM 589 N N . ASP A 1 72 ? 7.964 1.516 9.088 1.00 89.69 72 ASP A N 1
ATOM 590 C CA . ASP A 1 72 ? 8.070 0.335 8.221 1.00 89.69 72 ASP A CA 1
ATOM 591 C C . ASP A 1 72 ? 7.954 0.732 6.726 1.00 89.69 72 ASP A C 1
ATOM 593 O O . ASP A 1 72 ? 8.727 0.267 5.885 1.00 89.69 72 ASP A O 1
ATOM 597 N N . ILE A 1 73 ? 7.040 1.652 6.380 1.00 86.62 73 ILE A N 1
ATOM 598 C CA . ILE A 1 73 ? 6.883 2.174 5.007 1.00 86.62 73 ILE A CA 1
ATOM 599 C C . ILE A 1 73 ? 8.124 2.952 4.555 1.00 86.62 73 ILE A C 1
ATOM 601 O O . ILE A 1 73 ? 8.626 2.743 3.447 1.00 86.62 73 ILE A O 1
ATOM 605 N N . LEU A 1 74 ? 8.625 3.862 5.395 1.00 89.12 74 LEU A N 1
ATOM 606 C CA . LEU A 1 74 ? 9.775 4.704 5.059 1.00 89.12 74 LEU A CA 1
ATOM 607 C C . LEU A 1 74 ? 11.064 3.891 4.891 1.00 89.12 74 LEU A C 1
ATOM 609 O O . LEU A 1 74 ? 11.915 4.255 4.076 1.00 89.12 74 LEU A O 1
ATOM 613 N N . GLU A 1 75 ? 11.227 2.799 5.636 1.00 91.38 75 GLU A N 1
ATOM 614 C CA . GLU A 1 75 ? 12.349 1.873 5.467 1.00 91.38 75 GLU A CA 1
ATOM 615 C C . GLU A 1 75 ? 12.291 1.153 4.116 1.00 91.38 75 GLU A C 1
ATOM 617 O O . GLU A 1 75 ? 13.279 1.161 3.381 1.00 91.38 75 GLU A O 1
ATOM 622 N N . ILE A 1 76 ? 11.121 0.644 3.723 1.00 88.56 76 ILE A N 1
ATOM 623 C CA . ILE A 1 76 ? 10.939 0.013 2.407 1.00 88.56 76 ILE A CA 1
ATOM 624 C C . ILE A 1 76 ? 11.219 1.003 1.278 1.00 88.56 76 ILE A C 1
ATOM 626 O O . ILE A 1 76 ? 11.965 0.689 0.351 1.00 88.56 76 ILE A O 1
ATOM 630 N N . LEU A 1 77 ? 10.667 2.218 1.355 1.00 86.19 77 LEU A N 1
ATOM 631 C CA . LEU A 1 77 ? 10.912 3.247 0.342 1.00 86.19 77 LEU A CA 1
ATOM 632 C C . LEU A 1 77 ? 12.400 3.597 0.238 1.00 86.19 77 LEU A C 1
ATOM 634 O O . LEU A 1 77 ? 12.935 3.737 -0.862 1.00 86.19 77 LEU A O 1
ATOM 638 N N . ARG A 1 78 ? 13.097 3.691 1.376 1.00 87.00 78 ARG A N 1
ATOM 639 C CA . ARG A 1 78 ? 14.545 3.922 1.415 1.00 87.00 78 ARG A CA 1
ATOM 640 C C . ARG A 1 78 ? 15.312 2.822 0.684 1.00 87.00 78 ARG A C 1
ATOM 642 O O . ARG A 1 78 ? 16.253 3.140 -0.046 1.00 87.00 78 ARG A O 1
ATOM 649 N N . ASP A 1 79 ? 14.933 1.565 0.871 1.00 86.19 79 ASP A N 1
ATOM 650 C CA . ASP A 1 79 ? 15.590 0.430 0.222 1.00 86.19 79 ASP A CA 1
ATOM 651 C C . ASP A 1 79 ? 15.299 0.390 -1.282 1.00 86.19 79 ASP A C 1
ATOM 653 O O . ASP A 1 79 ? 16.224 0.224 -2.084 1.00 86.19 79 ASP A O 1
ATOM 657 N N . VAL A 1 80 ? 14.055 0.673 -1.683 1.00 83.19 80 VAL A N 1
ATOM 658 C CA . VAL A 1 80 ? 13.665 0.836 -3.092 1.00 83.19 80 VAL A CA 1
ATOM 659 C C . VAL A 1 80 ? 14.477 1.947 -3.761 1.00 83.19 80 VAL A C 1
ATOM 661 O O . VAL A 1 80 ? 15.041 1.736 -4.834 1.00 83.19 80 VAL A O 1
ATOM 664 N N . TRP A 1 81 ? 14.614 3.114 -3.128 1.00 79.81 81 TRP A N 1
ATOM 665 C CA . TRP A 1 81 ? 15.371 4.234 -3.699 1.00 79.81 81 TRP A CA 1
ATOM 666 C C . TRP A 1 81 ? 16.877 3.993 -3.780 1.00 79.81 81 TRP A C 1
ATOM 668 O O . TRP A 1 81 ? 17.553 4.562 -4.643 1.00 79.81 81 TRP A O 1
ATOM 678 N N . LYS A 1 82 ? 17.425 3.142 -2.910 1.00 82.38 82 LYS A N 1
ATOM 679 C CA . LYS A 1 82 ? 18.825 2.711 -3.002 1.00 82.38 82 LYS A CA 1
ATOM 680 C C . LYS A 1 82 ? 19.051 1.679 -4.106 1.00 82.38 82 LYS A C 1
ATOM 682 O O . LYS A 1 82 ? 20.190 1.534 -4.557 1.00 82.38 82 LYS A O 1
ATOM 687 N N . ASN A 1 83 ? 18.010 0.984 -4.561 1.00 80.25 83 ASN A N 1
ATOM 688 C CA . ASN A 1 83 ? 18.135 -0.044 -5.582 1.00 80.25 83 ASN A CA 1
ATOM 689 C C . ASN A 1 83 ? 18.471 0.570 -6.955 1.00 80.25 83 ASN A C 1
ATOM 691 O O . ASN A 1 83 ? 17.714 1.343 -7.546 1.00 80.25 83 ASN A O 1
ATOM 695 N N . LEU A 1 84 ? 19.636 0.193 -7.490 1.00 75.56 84 LEU A N 1
ATOM 696 C CA . LEU A 1 84 ? 20.128 0.686 -8.776 1.00 75.56 84 LEU A CA 1
ATOM 697 C C . LEU A 1 84 ? 19.236 0.279 -9.956 1.00 75.56 84 LEU A C 1
ATOM 699 O O . LEU A 1 84 ? 19.222 1.003 -10.953 1.00 75.56 84 LEU A O 1
ATOM 703 N N . ALA A 1 85 ? 18.475 -0.816 -9.844 1.00 74.19 85 ALA A N 1
ATOM 704 C CA . ALA A 1 85 ? 17.569 -1.297 -10.887 1.00 74.19 85 ALA A CA 1
ATOM 705 C C . ALA A 1 85 ? 16.503 -0.255 -11.269 1.00 74.19 85 ALA A C 1
ATOM 707 O O . ALA A 1 85 ? 16.100 -0.190 -12.429 1.00 74.19 85 ALA A O 1
ATOM 708 N N . PHE A 1 86 ? 16.119 0.616 -10.329 1.00 74.06 86 PHE A N 1
ATOM 709 C CA . PHE A 1 86 ? 15.127 1.673 -10.546 1.00 74.06 86 PHE A CA 1
ATOM 710 C C . PHE A 1 86 ? 15.737 3.027 -10.915 1.00 74.06 86 PHE A C 1
ATOM 712 O O . PHE A 1 86 ? 15.011 3.992 -11.155 1.00 74.06 86 PHE A O 1
ATOM 719 N N . ARG A 1 87 ? 17.069 3.134 -11.035 1.00 76.44 87 ARG A N 1
ATOM 720 C CA . ARG A 1 87 ? 17.674 4.348 -11.597 1.00 76.44 87 ARG A CA 1
ATOM 721 C C . ARG A 1 87 ? 17.356 4.458 -13.079 1.00 76.44 87 ARG A C 1
ATOM 723 O O . ARG A 1 87 ? 17.360 3.465 -13.798 1.00 76.44 87 ARG A O 1
ATOM 730 N N . GLN A 1 88 ? 17.202 5.691 -13.564 1.00 68.31 88 GLN A N 1
ATOM 731 C CA . GLN A 1 88 ? 16.785 6.003 -14.940 1.00 68.31 88 GLN A CA 1
ATOM 732 C C . GLN A 1 88 ? 17.522 5.217 -16.042 1.00 68.31 88 GLN A C 1
ATOM 734 O O . GLN A 1 88 ? 16.923 4.909 -17.071 1.00 68.31 88 GLN A O 1
ATOM 739 N N . LYS A 1 89 ? 18.804 4.881 -15.836 1.00 73.75 89 LYS A N 1
ATOM 740 C CA . LYS A 1 89 ? 19.612 4.113 -16.795 1.00 73.75 89 LYS A CA 1
ATOM 741 C C . LYS A 1 89 ? 19.196 2.639 -16.900 1.00 73.75 89 LYS A C 1
ATOM 743 O O . LYS A 1 89 ? 19.268 2.086 -17.990 1.00 73.75 89 LYS A O 1
ATOM 748 N N . LEU A 1 90 ? 18.794 2.019 -15.791 1.00 72.25 90 LEU A N 1
ATOM 749 C CA . LEU A 1 90 ? 18.460 0.591 -15.706 1.00 72.25 90 LEU A CA 1
ATOM 750 C C . LEU A 1 90 ? 16.949 0.340 -15.662 1.00 72.25 90 LEU A C 1
ATOM 752 O O . LEU A 1 90 ? 16.514 -0.734 -16.058 1.00 72.25 90 LEU A O 1
ATOM 756 N N . ALA A 1 91 ? 16.149 1.336 -15.270 1.00 71.38 91 ALA A N 1
ATOM 757 C CA . ALA A 1 91 ? 14.694 1.226 -15.190 1.00 71.38 91 ALA A CA 1
ATOM 758 C C . ALA A 1 91 ? 14.073 0.793 -16.529 1.00 71.38 91 ALA A C 1
ATOM 760 O O . ALA A 1 91 ? 13.237 -0.099 -16.568 1.00 71.38 91 ALA A O 1
ATOM 761 N N . LYS A 1 92 ? 14.546 1.347 -17.653 1.00 71.56 92 LYS A N 1
ATOM 762 C CA . LYS A 1 92 ? 14.035 1.007 -18.995 1.00 71.56 92 LYS A CA 1
ATOM 763 C C . LYS A 1 92 ? 14.307 -0.440 -19.426 1.00 71.56 92 LYS A C 1
ATOM 765 O O . LYS A 1 92 ? 13.727 -0.882 -20.410 1.00 71.56 92 LYS A O 1
ATOM 770 N N . SER A 1 93 ? 15.212 -1.149 -18.749 1.00 77.31 93 SER A N 1
ATOM 771 C CA . SER A 1 93 ? 15.498 -2.561 -19.018 1.00 77.31 93 SER A CA 1
ATOM 772 C C . SER A 1 93 ? 14.815 -3.505 -18.028 1.00 77.31 93 SER A C 1
ATOM 774 O O . SER A 1 93 ? 14.980 -4.715 -18.156 1.00 77.31 93 SER A O 1
ATOM 776 N N . GLN A 1 94 ? 14.108 -2.977 -17.024 1.00 80.19 94 GLN A N 1
ATOM 777 C CA . GLN A 1 94 ? 13.353 -3.786 -16.072 1.00 80.19 94 GLN A CA 1
ATOM 778 C C . GLN A 1 94 ? 11.949 -4.062 -16.608 1.00 80.19 94 GLN A C 1
ATOM 780 O O . GLN A 1 94 ? 11.400 -3.291 -17.394 1.00 80.19 94 GLN A O 1
ATOM 785 N N . SER A 1 95 ? 11.370 -5.178 -16.171 1.00 82.56 95 SER A N 1
ATOM 786 C CA . SER A 1 95 ? 9.976 -5.500 -16.471 1.00 82.56 95 SER A CA 1
ATOM 787 C C . SER A 1 95 ? 9.037 -4.875 -15.441 1.00 82.56 95 SER A C 1
ATOM 789 O O . SER A 1 95 ? 9.423 -4.677 -14.288 1.00 82.56 95 SER A O 1
ATOM 791 N N . GLU A 1 96 ? 7.777 -4.657 -15.826 1.00 78.31 96 GLU A N 1
ATOM 792 C CA . GLU A 1 96 ? 6.695 -4.289 -14.899 1.00 78.31 96 GLU A CA 1
ATOM 793 C C . GLU A 1 96 ? 6.632 -5.233 -13.690 1.00 78.31 96 GLU A C 1
ATOM 795 O O . GLU A 1 96 ? 6.440 -4.796 -12.558 1.00 78.31 96 GLU A O 1
ATOM 800 N N . GLY A 1 97 ? 6.883 -6.528 -13.919 1.00 80.88 97 GLY A N 1
ATOM 801 C CA . GLY A 1 97 ? 6.914 -7.544 -12.870 1.00 80.88 97 GLY A CA 1
ATOM 802 C C . GLY A 1 97 ? 7.923 -7.237 -11.764 1.00 80.88 97 GLY A C 1
ATOM 803 O O . GLY A 1 97 ? 7.593 -7.425 -10.601 1.00 80.88 97 GLY A O 1
ATOM 804 N N . ILE A 1 98 ? 9.098 -6.697 -12.107 1.00 82.00 98 ILE A N 1
ATOM 805 C CA . ILE A 1 98 ? 10.134 -6.324 -11.129 1.00 82.00 98 ILE A CA 1
ATOM 806 C C . ILE A 1 98 ? 9.677 -5.134 -10.285 1.00 82.00 98 ILE A C 1
ATOM 808 O O . ILE A 1 98 ? 9.828 -5.143 -9.069 1.00 82.00 98 ILE A O 1
ATOM 812 N N . TYR A 1 99 ? 9.067 -4.120 -10.901 1.00 81.50 99 TYR A N 1
ATOM 813 C CA . TYR A 1 99 ? 8.505 -3.001 -10.142 1.00 81.50 99 TYR A CA 1
ATOM 814 C C . TYR A 1 99 ? 7.388 -3.474 -9.198 1.00 81.50 99 TYR A C 1
ATOM 816 O O . TYR A 1 99 ? 7.341 -3.086 -8.030 1.00 81.50 99 TYR A O 1
ATOM 824 N N . MET A 1 100 ? 6.527 -4.381 -9.666 1.00 81.44 100 MET A N 1
ATOM 825 C CA . MET A 1 100 ? 5.466 -4.954 -8.841 1.00 81.44 100 MET A CA 1
ATOM 826 C C . MET A 1 100 ? 6.016 -5.752 -7.653 1.00 81.44 100 MET A C 1
ATOM 828 O O . MET A 1 100 ? 5.552 -5.552 -6.530 1.00 81.44 100 MET A O 1
ATOM 832 N N . THR A 1 101 ? 6.998 -6.633 -7.861 1.00 84.12 101 THR A N 1
ATOM 833 C CA . THR A 1 101 ? 7.528 -7.499 -6.794 1.00 84.12 101 THR A CA 1
ATOM 834 C C . THR A 1 101 ? 8.422 -6.771 -5.804 1.00 84.12 101 THR A C 1
ATOM 836 O O . THR A 1 101 ? 8.409 -7.121 -4.626 1.00 84.12 101 THR A O 1
ATOM 839 N N . ASP A 1 102 ? 9.172 -5.769 -6.256 1.00 84.31 102 ASP A N 1
ATOM 840 C CA . ASP A 1 102 ? 10.234 -5.160 -5.451 1.00 84.31 102 ASP A CA 1
ATOM 841 C C . ASP A 1 102 ? 9.816 -3.810 -4.858 1.00 84.31 102 ASP A C 1
ATOM 843 O O . ASP A 1 102 ? 10.444 -3.342 -3.911 1.00 84.31 102 ASP A O 1
ATOM 847 N N . VAL A 1 103 ? 8.756 -3.186 -5.388 1.00 84.12 103 VAL A N 1
ATOM 848 C CA . VAL A 1 103 ? 8.241 -1.895 -4.905 1.00 84.12 103 VAL A CA 1
ATOM 849 C C . VAL A 1 103 ? 6.826 -2.043 -4.362 1.00 84.12 103 VAL A C 1
ATOM 851 O O . VAL A 1 103 ? 6.589 -1.818 -3.175 1.00 84.12 103 VAL A O 1
ATOM 854 N N . ILE A 1 104 ? 5.878 -2.457 -5.205 1.00 84.81 104 ILE A N 1
ATOM 855 C CA . ILE A 1 104 ? 4.451 -2.431 -4.853 1.00 84.81 104 ILE A CA 1
ATOM 856 C C . ILE A 1 104 ? 4.105 -3.477 -3.790 1.00 84.81 104 ILE A C 1
ATOM 858 O O . ILE A 1 104 ? 3.478 -3.146 -2.784 1.00 84.81 104 ILE A O 1
ATOM 862 N N . VAL A 1 105 ? 4.527 -4.730 -3.968 1.00 86.19 105 VAL A N 1
ATOM 863 C CA . VAL A 1 105 ? 4.211 -5.818 -3.029 1.00 86.19 105 VAL A CA 1
ATOM 864 C C . VAL A 1 105 ? 4.768 -5.554 -1.620 1.00 86.19 105 VAL A C 1
ATOM 866 O O . VAL A 1 105 ? 4.002 -5.699 -0.664 1.00 86.19 105 VAL A O 1
ATOM 869 N N . PRO A 1 106 ? 6.038 -5.137 -1.434 1.00 84.81 106 PRO A N 1
ATOM 870 C CA . PRO A 1 106 ? 6.559 -4.787 -0.116 1.00 84.81 106 PRO A CA 1
ATOM 871 C C . PRO A 1 106 ? 5.800 -3.629 0.538 1.00 84.81 106 PRO A C 1
ATOM 873 O O . PRO A 1 106 ? 5.468 -3.727 1.719 1.00 84.81 106 PRO A O 1
ATOM 876 N N . LEU A 1 107 ? 5.458 -2.580 -0.222 1.00 85.94 107 LEU A N 1
ATOM 877 C CA . LEU A 1 107 ? 4.686 -1.442 0.290 1.00 85.94 107 LEU A CA 1
ATOM 878 C C . LEU A 1 107 ? 3.285 -1.854 0.742 1.00 85.94 107 LEU A C 1
ATOM 880 O O . LEU A 1 107 ? 2.896 -1.548 1.866 1.00 85.94 107 LEU A O 1
ATOM 884 N N . ILE A 1 108 ? 2.552 -2.601 -0.092 1.00 84.38 108 ILE A N 1
ATOM 885 C CA . ILE A 1 108 ? 1.241 -3.157 0.273 1.00 84.38 108 ILE A CA 1
ATOM 886 C C . ILE A 1 108 ? 1.378 -4.018 1.527 1.00 84.38 108 ILE A C 1
ATOM 888 O O . ILE A 1 108 ? 0.571 -3.911 2.444 1.00 84.38 108 ILE A O 1
ATOM 892 N N . ARG A 1 109 ? 2.418 -4.854 1.603 1.00 83.12 109 ARG A N 1
ATOM 893 C CA . ARG A 1 109 ? 2.636 -5.703 2.770 1.00 83.12 109 ARG A CA 1
ATOM 894 C C . ARG A 1 109 ? 2.849 -4.879 4.031 1.00 83.12 109 ARG A C 1
ATOM 896 O O . ARG A 1 109 ? 2.213 -5.201 5.021 1.00 83.12 109 ARG A O 1
ATOM 903 N N . ALA A 1 110 ? 3.694 -3.849 4.017 1.00 84.12 110 ALA A N 1
ATOM 904 C CA . ALA A 1 110 ? 3.901 -2.993 5.187 1.00 84.12 110 ALA A CA 1
ATOM 905 C C . ALA A 1 110 ? 2.631 -2.242 5.590 1.00 84.12 110 ALA A C 1
ATOM 907 O O . ALA A 1 110 ? 2.297 -2.219 6.770 1.00 84.12 110 ALA A O 1
ATOM 908 N N . LEU A 1 111 ? 1.892 -1.712 4.611 1.00 81.19 111 LEU A N 1
ATOM 909 C CA . LEU A 1 111 ? 0.621 -1.029 4.844 1.00 81.19 111 LEU A CA 1
ATOM 910 C C . LEU A 1 111 ? -0.418 -1.954 5.480 1.00 81.19 111 LEU A C 1
ATOM 912 O O . LEU A 1 111 ? -1.141 -1.523 6.367 1.00 81.19 111 LEU A O 1
ATOM 916 N N . LEU A 1 112 ? -0.491 -3.213 5.039 1.00 77.12 112 LEU A N 1
ATOM 917 C CA . LEU A 1 112 ? -1.531 -4.156 5.457 1.00 77.12 112 LEU A CA 1
ATOM 918 C C . LEU A 1 112 ? -1.134 -5.072 6.624 1.00 77.12 112 LEU A C 1
ATOM 920 O O . LEU A 1 112 ? -2.004 -5.735 7.183 1.00 77.12 112 LEU A O 1
ATOM 924 N N . LYS A 1 113 ? 0.152 -5.151 6.990 1.00 74.81 113 LYS A N 1
ATOM 925 C CA . LYS A 1 113 ? 0.691 -6.148 7.938 1.00 74.81 113 LYS A CA 1
ATOM 926 C C . LYS A 1 113 ? -0.021 -6.148 9.287 1.00 74.81 113 LYS A C 1
ATOM 928 O O . LYS A 1 113 ? -0.278 -7.220 9.829 1.00 74.81 113 LYS A O 1
ATOM 933 N N . ASP A 1 114 ? -0.323 -4.957 9.790 1.00 69.25 114 ASP A N 1
ATOM 934 C CA . ASP A 1 114 ? -0.921 -4.753 11.108 1.00 69.25 114 ASP A CA 1
ATOM 935 C C . ASP A 1 114 ? -2.404 -4.335 11.001 1.00 69.25 114 ASP A C 1
ATOM 937 O O . ASP A 1 114 ? -3.029 -4.001 12.009 1.00 69.25 114 ASP A O 1
ATOM 941 N N . LEU A 1 115 ? -3.001 -4.389 9.795 1.00 65.88 115 LEU A N 1
ATOM 942 C CA . LEU A 1 115 ? -4.439 -4.181 9.649 1.00 65.88 115 LEU A CA 1
ATOM 943 C C . LEU A 1 115 ? -5.190 -5.377 10.244 1.00 65.88 115 LEU A C 1
ATOM 945 O O . LEU A 1 115 ? -4.928 -6.528 9.878 1.00 65.88 115 LEU A O 1
ATOM 949 N N . PRO A 1 116 ? -6.180 -5.143 11.117 1.00 55.47 116 PRO A N 1
ATOM 950 C CA . PRO A 1 116 ? -6.983 -6.216 11.663 1.00 55.47 116 PRO A CA 1
ATOM 951 C C . PRO A 1 116 ? -8.018 -6.667 10.621 1.00 55.47 116 PRO A C 1
ATOM 953 O O . PRO A 1 116 ? -9.188 -6.284 10.666 1.00 55.47 116 PRO A O 1
ATOM 956 N N . ILE A 1 117 ? -7.583 -7.496 9.673 1.00 55.59 117 ILE A N 1
ATOM 957 C CA . ILE A 1 117 ? -8.441 -8.079 8.637 1.00 55.59 117 ILE A CA 1
ATOM 958 C C . ILE A 1 117 ? -9.378 -9.093 9.316 1.00 55.59 117 ILE A C 1
ATOM 960 O O . ILE A 1 117 ? -8.947 -10.120 9.840 1.00 55.59 117 ILE A O 1
ATOM 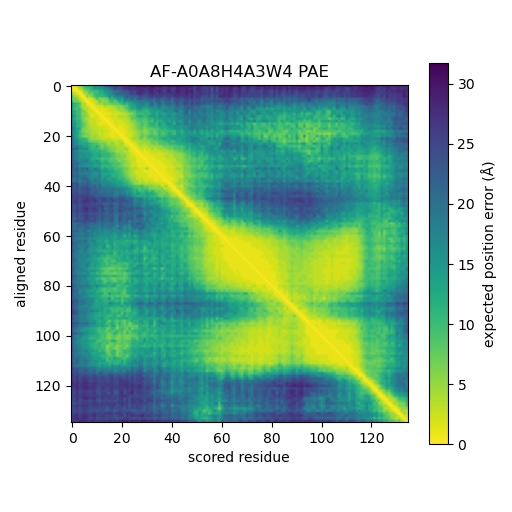964 N N . GLY A 1 118 ? -10.669 -8.757 9.391 1.00 49.62 118 GLY A N 1
ATOM 965 C CA . GLY A 1 118 ? -11.714 -9.627 9.938 1.00 49.62 118 GLY A CA 1
ATOM 966 C C . GLY A 1 118 ? -12.188 -10.695 8.944 1.00 49.62 118 GLY A C 1
ATOM 967 O O . GLY A 1 118 ? -11.713 -10.772 7.816 1.00 49.62 118 GLY A O 1
ATOM 968 N N . LYS A 1 119 ? -13.159 -11.525 9.362 1.00 45.59 119 LYS A N 1
ATOM 969 C CA . LYS A 1 119 ? -13.816 -12.523 8.489 1.00 45.59 119 LYS A CA 1
ATOM 970 C C . LYS A 1 119 ? -14.692 -11.895 7.400 1.00 45.59 119 LYS A C 1
ATOM 972 O O . LYS A 1 119 ? -14.917 -12.525 6.373 1.00 45.59 119 LYS A O 1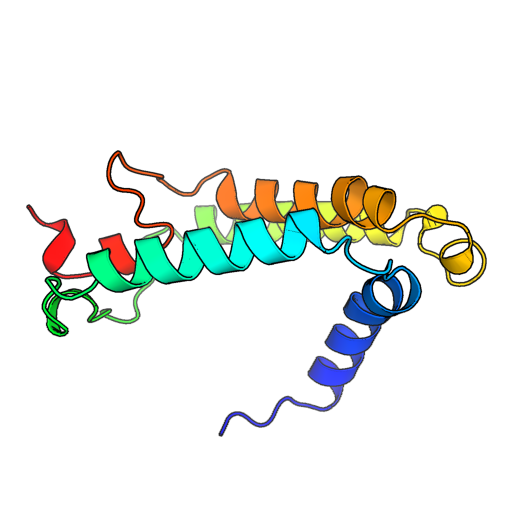
ATOM 977 N N . SER A 1 120 ? -15.198 -10.687 7.624 1.00 48.12 120 SER A N 1
ATOM 978 C CA . SER A 1 120 ? -15.812 -9.870 6.586 1.00 48.12 120 SER A CA 1
ATOM 979 C C . SER A 1 120 ? -14.707 -9.083 5.888 1.00 48.12 120 SER A C 1
ATOM 981 O O . SER A 1 120 ? -13.914 -8.409 6.544 1.00 48.12 120 SER A O 1
ATOM 983 N N . GLY A 1 121 ? -14.627 -9.221 4.563 1.00 44.81 121 GLY A N 1
ATOM 984 C CA . GLY A 1 121 ? -13.636 -8.589 3.686 1.00 44.81 121 GLY A CA 1
ATOM 985 C C . GLY A 1 121 ? -13.810 -7.078 3.549 1.00 44.81 121 GLY A C 1
ATOM 986 O O . GLY A 1 121 ? -13.745 -6.545 2.449 1.00 44.81 121 GLY A O 1
ATOM 987 N N . TYR A 1 122 ? -14.050 -6.397 4.660 1.00 50.22 122 TYR A N 1
ATOM 988 C CA . TYR A 1 122 ? -14.010 -4.956 4.757 1.00 50.22 122 TYR A CA 1
ATOM 989 C C . TYR A 1 122 ? -12.536 -4.565 4.845 1.00 50.22 122 TYR A C 1
ATOM 991 O O . TYR A 1 122 ? -11.898 -4.654 5.895 1.00 50.22 122 TYR A O 1
ATOM 999 N N . ILE A 1 123 ? -11.959 -4.267 3.678 1.00 44.66 123 ILE A N 1
ATOM 1000 C CA . ILE A 1 123 ? -10.529 -3.966 3.484 1.00 44.66 123 ILE A CA 1
ATOM 1001 C C . ILE A 1 123 ? -10.139 -2.679 4.231 1.00 44.66 123 ILE A C 1
ATOM 1003 O O . ILE A 1 123 ? -8.960 -2.414 4.460 1.00 44.66 123 ILE A O 1
ATOM 1007 N N . SER A 1 124 ? -11.125 -1.895 4.663 1.00 46.62 124 SER A N 1
ATOM 1008 C CA . SER A 1 124 ? -10.912 -0.658 5.388 1.00 46.62 124 SER A CA 1
ATOM 1009 C C . SER A 1 124 ? -11.055 -0.843 6.901 1.00 46.62 124 SER A C 1
ATOM 1011 O O . SER A 1 124 ? -12.113 -1.222 7.404 1.00 46.62 124 SER A O 1
ATOM 1013 N N . THR A 1 125 ? -10.036 -0.447 7.672 1.00 47.16 125 THR A N 1
ATOM 1014 C CA . THR A 1 125 ? -10.204 -0.160 9.110 1.00 47.16 125 THR A CA 1
ATOM 1015 C C . THR A 1 125 ? -11.284 0.892 9.354 1.00 47.16 125 THR A C 1
ATOM 1017 O O . THR A 1 125 ? -11.943 0.859 10.391 1.00 47.16 125 THR A O 1
ATOM 1020 N N . ALA A 1 126 ? -11.554 1.766 8.380 1.00 46.78 126 ALA A N 1
ATOM 1021 C CA . ALA A 1 126 ? -12.639 2.731 8.458 1.00 46.78 126 ALA A CA 1
ATOM 1022 C C . ALA A 1 126 ? -14.022 2.043 8.492 1.00 46.78 126 ALA A C 1
ATOM 1024 O O . ALA A 1 126 ? -14.928 2.528 9.164 1.00 46.78 126 ALA A O 1
ATOM 1025 N N . GLU A 1 127 ? -14.207 0.871 7.878 1.00 47.94 127 GLU A N 1
ATOM 1026 C CA . GLU A 1 127 ? -15.470 0.119 7.993 1.00 47.94 127 GLU A CA 1
ATOM 1027 C C . GLU A 1 127 ? -15.672 -0.458 9.405 1.00 47.94 127 GLU A C 1
ATOM 1029 O O . GLU A 1 127 ? -16.810 -0.592 9.847 1.00 47.94 127 GLU A O 1
ATOM 1034 N N . ARG A 1 128 ? -14.600 -0.661 10.189 1.00 47.78 128 ARG A N 1
ATOM 1035 C CA . ARG A 1 128 ? -14.702 -0.904 11.645 1.00 47.78 128 ARG A CA 1
ATOM 1036 C C . ARG A 1 128 ? -14.999 0.352 12.468 1.00 47.78 128 ARG A C 1
ATOM 1038 O O . ARG A 1 128 ? -15.449 0.252 13.606 1.00 47.78 128 ARG A O 1
ATOM 1045 N N . GLN A 1 129 ? -14.749 1.535 11.909 1.00 45.47 129 GLN A N 1
ATOM 1046 C CA . GLN A 1 129 ? -15.170 2.822 12.478 1.00 45.47 129 GLN A CA 1
ATOM 1047 C C . GLN A 1 129 ? -16.627 3.145 12.145 1.00 45.47 129 GLN A C 1
ATOM 1049 O O . GLN A 1 129 ? -17.193 4.079 12.713 1.00 45.47 129 GLN A O 1
ATOM 1054 N N . SER A 1 130 ? -17.239 2.384 11.237 1.00 50.19 130 SER A N 1
ATOM 1055 C CA . SER A 1 130 ? -18.659 2.497 10.981 1.00 50.19 130 SER A CA 1
ATOM 1056 C C . SER A 1 130 ? -19.467 1.964 12.159 1.00 50.19 130 SER A C 1
ATOM 1058 O O . SER A 1 130 ? -19.151 0.941 12.770 1.00 50.19 130 SER A O 1
ATOM 1060 N N . ILE A 1 131 ? -20.596 2.624 12.409 1.00 52.06 131 ILE A N 1
ATOM 1061 C CA . ILE A 1 131 ? -21.650 2.186 13.330 1.00 52.06 131 ILE A CA 1
ATOM 1062 C C . ILE A 1 131 ? -22.087 0.735 13.020 1.00 52.06 131 ILE A C 1
ATOM 1064 O O . ILE A 1 131 ? -22.512 0.017 13.918 1.00 52.06 131 ILE A O 1
ATOM 1068 N N . ALA A 1 132 ? -21.910 0.284 11.774 1.00 47.44 132 ALA A N 1
ATOM 1069 C CA . ALA A 1 132 ? -22.194 -1.066 11.294 1.00 47.44 132 ALA A CA 1
ATOM 1070 C C . ALA A 1 132 ? -21.331 -2.190 11.887 1.00 47.44 132 ALA A C 1
ATOM 1072 O O . ALA A 1 132 ? -21.723 -3.346 11.787 1.00 47.44 132 ALA A O 1
ATOM 1073 N N . SER A 1 133 ? -20.158 -1.877 12.447 1.00 47.41 133 SER A N 1
ATOM 1074 C CA . SER A 1 133 ? -19.201 -2.876 12.949 1.00 47.41 133 SER A CA 1
ATOM 1075 C C . SER A 1 133 ? -19.407 -3.245 14.423 1.00 47.41 133 SER A C 1
ATOM 1077 O O . SER A 1 133 ? -18.603 -3.994 14.979 1.00 47.41 133 SER A O 1
ATOM 1079 N N . LYS A 1 134 ? -20.425 -2.682 15.084 1.00 53.66 134 LYS A N 1
ATOM 1080 C CA . LYS A 1 134 ? -20.715 -2.939 16.503 1.00 53.66 134 LYS A CA 1
ATOM 1081 C C . LYS A 1 134 ? -21.562 -4.194 16.757 1.00 53.66 134 LYS A C 1
ATOM 1083 O O . LYS A 1 134 ? -21.809 -4.479 17.927 1.00 53.66 134 LYS A O 1
ATOM 1088 N N . ASP A 1 135 ? -21.957 -4.911 15.706 1.00 42.81 135 ASP A N 1
ATOM 1089 C CA . ASP A 1 135 ? -22.695 -6.180 15.786 1.00 42.81 135 ASP A CA 1
ATOM 1090 C C . ASP A 1 135 ? -21.758 -7.397 15.709 1.00 42.81 135 ASP A C 1
ATOM 1092 O O . ASP A 1 135 ? -20.917 -7.451 14.778 1.00 42.81 135 ASP A O 1
#

Solvent-accessible surface area (backbone atoms only — not comparable to full-atom values): 8261 Å² total; per-residue (Å²): 135,85,79,76,52,73,68,57,52,52,55,49,47,64,65,42,49,60,58,67,69,25,68,70,88,75,56,69,73,59,53,53,53,52,54,55,50,52,57,63,49,57,74,66,55,83,80,66,62,74,75,46,69,47,63,85,85,68,83,86,70,52,70,68,55,52,53,47,45,51,48,54,43,53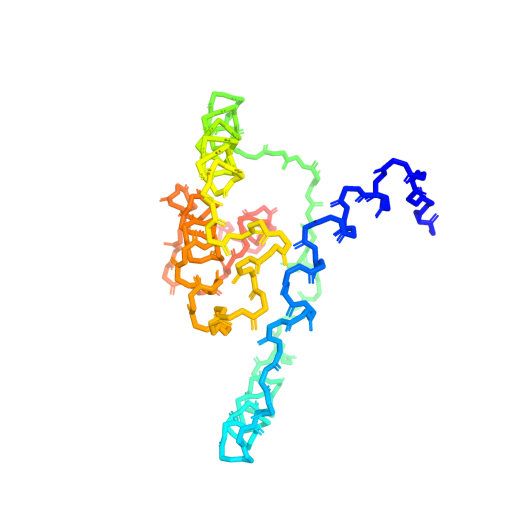,52,52,52,52,52,46,72,67,37,65,61,69,36,82,86,41,32,76,78,47,53,47,66,54,51,42,62,66,48,49,47,54,48,52,45,46,70,49,69,83,53,86,76,57,96,61,88,57,88,42,73,60,51,61,51,7,76,61,51,79,116

Mean predicted aligned error: 13.26 Å

Radius of gyration: 18.96 Å; Cα contacts (8 Å, |Δi|>4): 70; chains: 1; bounding box: 48×34×42 Å

Secondary structure (DSSP, 8-state):
-----HHHHHHHHHHHHHHHHT--PPPHHHHHHHHHHHHHHHHHHTTS-GGGG---S---S-HHHHHHHHHHHHHHHHHHHH-GGGSHHHHTTS-HHHHIIIIIHHHHHHHHTTS---SS----HHHHHSGGGG-

pLDDT: mean 71.72, std 14.35, range [34.47, 91.94]

Sequence (135 aa):
MVKLLEEDVEVYNFFMDPAERMKVATPPVIKNKYDEFVINFMDSITDIPENKFLHDKSWKESDENLAKVTTDILEILRDVWKNLAFRQKLAKSQSEGIYMTDVIVPLIRALLKDLPIGKSGYISTAERQSIASKD

Foldseek 3Di:
DDDDDPVNVVVVCLLCVLVVLQDDDDDVVVVVVVVVVVVVVVVVPVPDDPLLLDAPPDDPDDPVVVVQLVVQLVVLVVVVVPDPCSPPVNSNVDHSVCCCVSPVVSNVCSNCVPPPCDPPNPVDPRSCSGPNVPD